Protein AF-A0A536RHK9-F1 (afdb_monomer_lite)

Structure (mmCIF, N/CA/C/O backbone):
data_AF-A0A536RHK9-F1
#
_entry.id   AF-A0A536RHK9-F1
#
loop_
_atom_site.group_PDB
_atom_site.id
_atom_site.type_symbol
_atom_site.label_atom_id
_atom_site.label_alt_id
_atom_site.label_comp_id
_atom_site.label_asym_id
_atom_site.label_entity_id
_atom_site.label_seq_id
_atom_site.pdbx_PDB_ins_code
_atom_site.Cartn_x
_atom_site.Cartn_y
_atom_site.Cartn_z
_atom_site.occupancy
_atom_site.B_iso_or_equiv
_atom_site.auth_seq_id
_atom_site.auth_comp_id
_atom_site.auth_asym_id
_atom_site.auth_atom_id
_atom_site.pdbx_PDB_model_num
ATOM 1 N N . LEU A 1 1 ? 9.162 -2.645 -9.902 1.00 78.38 1 LEU A N 1
ATOM 2 C CA . LEU A 1 1 ? 8.244 -3.346 -10.828 1.00 78.38 1 LEU A CA 1
ATOM 3 C C . LEU A 1 1 ? 8.492 -2.911 -12.262 1.00 78.38 1 LEU A C 1
ATOM 5 O O . LEU A 1 1 ? 9.000 -3.724 -13.013 1.00 78.38 1 LEU A O 1
ATOM 9 N N . SER A 1 2 ? 8.276 -1.640 -12.612 1.00 84.75 2 SER A N 1
ATOM 10 C CA . SER A 1 2 ? 8.467 -1.151 -13.989 1.00 84.75 2 SER A CA 1
ATOM 11 C C . SER A 1 2 ? 9.889 -1.328 -14.540 1.00 84.75 2 SER A C 1
ATOM 13 O O . SER A 1 2 ? 10.057 -1.467 -15.738 1.00 84.75 2 SER A O 1
ATOM 15 N N . SER A 1 3 ? 10.922 -1.362 -13.689 1.00 91.69 3 SER A N 1
ATOM 16 C CA . SER A 1 3 ? 12.295 -1.680 -14.114 1.00 91.69 3 SER A CA 1
ATOM 17 C C . SER A 1 3 ? 12.546 -3.173 -14.351 1.00 91.69 3 SER A C 1
ATOM 19 O O . SER A 1 3 ? 13.408 -3.522 -15.147 1.00 91.69 3 SER A O 1
ATOM 21 N N . ALA A 1 4 ? 11.825 -4.049 -13.647 1.00 96.31 4 ALA A N 1
ATOM 22 C CA . ALA A 1 4 ? 11.993 -5.500 -13.728 1.00 96.31 4 ALA A CA 1
ATOM 23 C C . ALA A 1 4 ? 11.092 -6.127 -14.806 1.00 96.31 4 ALA A C 1
ATOM 25 O O . ALA A 1 4 ? 11.498 -7.076 -15.464 1.00 96.31 4 ALA A O 1
ATOM 26 N N . HIS A 1 5 ? 9.893 -5.569 -14.993 1.00 95.31 5 HIS A N 1
ATOM 27 C CA . HIS A 1 5 ? 8.886 -5.990 -15.969 1.00 95.31 5 HIS A CA 1
ATOM 28 C C . HIS A 1 5 ? 8.283 -4.743 -16.640 1.00 95.31 5 HIS A C 1
ATOM 30 O O . HIS A 1 5 ? 7.192 -4.306 -16.264 1.00 95.31 5 HIS A O 1
ATOM 36 N N . PRO A 1 6 ? 9.023 -4.094 -17.558 1.00 94.69 6 PRO A N 1
ATOM 37 C CA . PRO A 1 6 ? 8.588 -2.851 -18.206 1.00 94.69 6 PRO A CA 1
ATOM 38 C C . PRO A 1 6 ? 7.406 -3.037 -19.168 1.00 94.69 6 PRO A C 1
ATOM 40 O O . PRO A 1 6 ? 6.745 -2.066 -19.522 1.00 94.69 6 PRO A O 1
ATOM 43 N N . ASP A 1 7 ? 7.152 -4.267 -19.599 1.00 96.56 7 ASP A N 1
ATOM 44 C CA . ASP A 1 7 ? 6.101 -4.664 -20.534 1.00 96.56 7 ASP A CA 1
ATOM 45 C C . ASP A 1 7 ? 4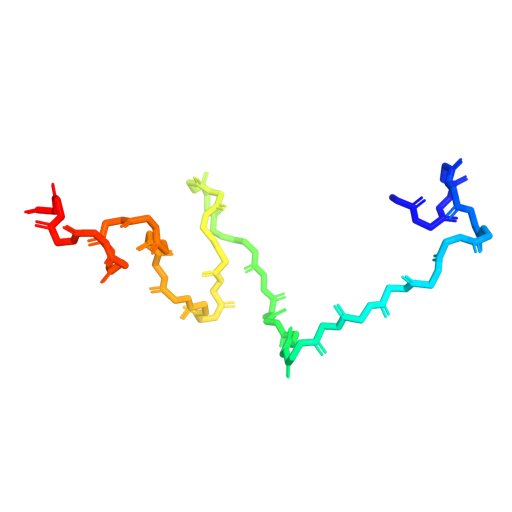.724 -4.842 -19.875 1.00 96.56 7 ASP A C 1
ATOM 47 O O . ASP A 1 7 ? 3.707 -4.888 -20.568 1.00 96.56 7 ASP A O 1
ATOM 51 N N . VAL A 1 8 ? 4.669 -4.910 -18.544 1.00 96.50 8 VAL A N 1
ATOM 52 C CA . VAL A 1 8 ? 3.423 -5.139 -17.810 1.00 96.50 8 VAL A CA 1
ATOM 53 C C . VAL A 1 8 ? 2.730 -3.803 -17.504 1.00 96.50 8 VAL A C 1
ATOM 55 O O . VAL A 1 8 ? 3.294 -2.978 -16.777 1.00 96.50 8 VAL A O 1
ATOM 58 N N . PRO A 1 9 ? 1.495 -3.570 -17.992 1.00 94.75 9 PRO A N 1
ATOM 59 C CA . PRO A 1 9 ? 0.745 -2.366 -17.658 1.00 94.75 9 PRO A CA 1
ATOM 60 C C . PRO A 1 9 ? 0.278 -2.403 -16.197 1.00 94.75 9 PRO A C 1
ATOM 62 O O . PRO A 1 9 ? -0.248 -3.406 -15.715 1.00 94.75 9 PRO A O 1
ATOM 65 N N . ILE A 1 10 ? 0.452 -1.287 -15.487 1.00 94.75 10 ILE A N 1
ATOM 66 C CA . ILE A 1 10 ? 0.040 -1.134 -14.087 1.00 94.75 10 ILE A CA 1
ATOM 67 C C . ILE A 1 10 ? -1.228 -0.285 -14.039 1.00 94.75 10 ILE A C 1
ATOM 69 O O . ILE A 1 10 ? -1.235 0.860 -14.489 1.00 94.75 10 ILE A O 1
ATOM 73 N N . HIS A 1 11 ? -2.280 -0.833 -13.437 1.00 95.62 11 HIS A N 1
ATOM 74 C CA . HIS A 1 11 ? -3.527 -0.125 -13.177 1.00 95.62 11 HIS A CA 1
ATOM 75 C C . HIS A 1 11 ? -3.729 -0.001 -11.669 1.00 95.62 11 HIS A C 1
ATOM 77 O O . HIS A 1 11 ? -3.683 -0.998 -10.951 1.00 95.62 11 HIS A O 1
ATOM 83 N N . VAL A 1 12 ? -3.953 1.221 -11.191 1.00 95.19 12 VAL A N 1
ATOM 84 C CA . VAL A 1 12 ? -4.193 1.519 -9.774 1.00 95.19 12 VAL A CA 1
ATOM 85 C C . VAL A 1 12 ? -5.372 2.474 -9.646 1.00 95.19 12 VAL A C 1
ATOM 87 O O . VAL A 1 12 ? -5.533 3.373 -10.468 1.00 95.19 12 VAL A O 1
ATOM 90 N N . ALA A 1 13 ? -6.208 2.268 -8.629 1.00 97.00 13 ALA A N 1
ATOM 91 C CA . ALA A 1 13 ? -7.370 3.122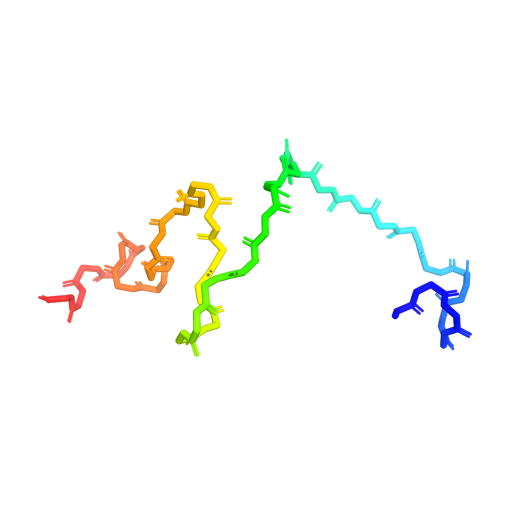 -8.383 1.00 97.00 13 ALA A CA 1
ATOM 92 C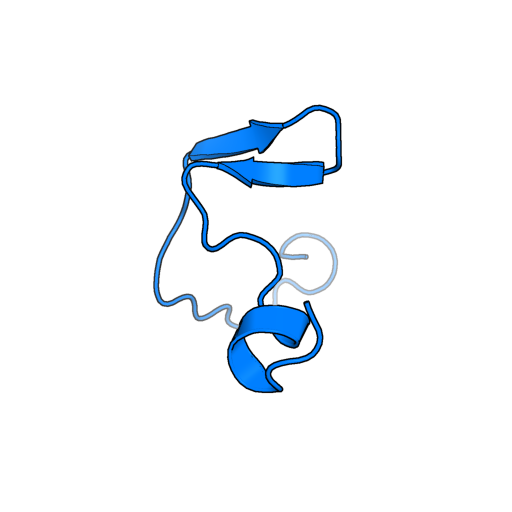 C . ALA A 1 13 ? -6.993 4.452 -7.705 1.00 97.00 13 ALA A C 1
ATOM 94 O O . ALA A 1 13 ? -7.646 5.465 -7.938 1.00 97.00 13 ALA A O 1
ATOM 95 N N . ALA A 1 14 ? -5.943 4.448 -6.880 1.00 96.12 14 ALA A N 1
ATOM 96 C CA . ALA A 1 14 ? -5.431 5.616 -6.173 1.00 96.12 14 ALA A CA 1
ATOM 97 C C . ALA A 1 14 ? -3.916 5.491 -5.948 1.00 96.12 14 ALA A C 1
ATOM 99 O O . ALA A 1 14 ? -3.379 4.382 -5.888 1.00 96.12 14 ALA A O 1
ATOM 100 N N . LEU A 1 15 ? -3.247 6.638 -5.833 1.00 96.62 15 LEU A N 1
ATOM 101 C CA . LEU A 1 15 ? -1.849 6.762 -5.425 1.00 96.62 15 LEU A CA 1
ATOM 102 C C . LEU A 1 15 ? -1.800 7.549 -4.114 1.00 96.62 15 LEU A C 1
ATOM 104 O O . LEU A 1 15 ? -2.296 8.673 -4.054 1.00 96.62 15 LEU A O 1
ATOM 108 N N . ASP A 1 16 ? -1.197 6.958 -3.090 1.00 97.12 16 ASP A N 1
ATOM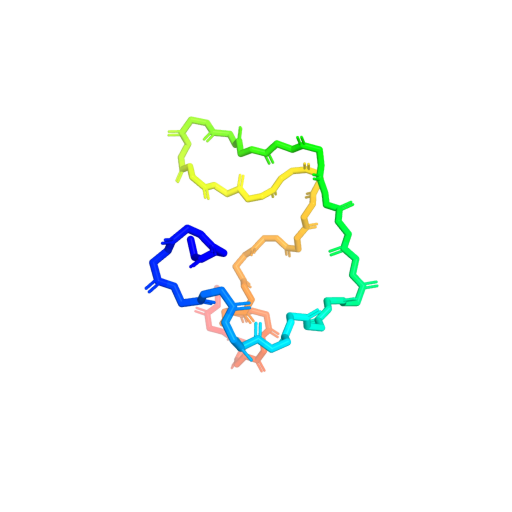 109 C CA . ASP A 1 16 ? -0.997 7.563 -1.772 1.00 97.12 16 ASP A CA 1
ATOM 110 C C . ASP A 1 16 ? 0.419 8.145 -1.626 1.00 97.12 16 ASP A C 1
ATOM 112 O O . ASP A 1 16 ? 1.323 7.853 -2.410 1.00 97.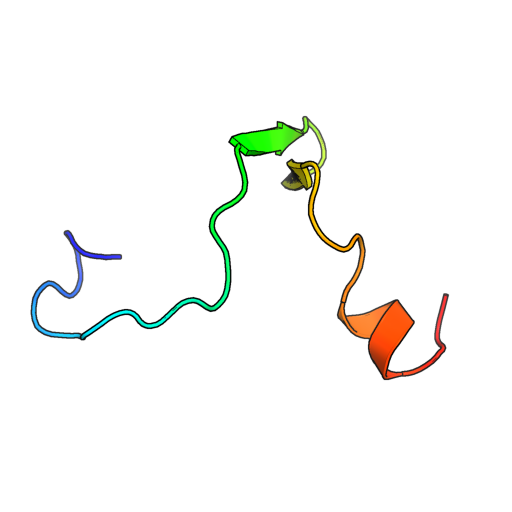12 16 ASP A O 1
ATOM 116 N N . GLU A 1 17 ? 0.623 8.973 -0.602 1.00 97.62 17 GLU A N 1
ATOM 117 C CA . GLU A 1 17 ? 1.823 9.806 -0.466 1.00 97.62 17 GLU A CA 1
ATOM 118 C C . GLU A 1 17 ? 3.082 9.018 -0.097 1.00 97.62 17 GLU A C 1
ATOM 120 O O . GLU A 1 17 ? 4.167 9.296 -0.612 1.00 97.62 17 GLU A O 1
ATOM 125 N N . ARG A 1 18 ? 2.974 8.100 0.871 1.00 97.38 18 ARG A N 1
ATOM 126 C CA . ARG A 1 18 ? 4.144 7.442 1.471 1.00 97.38 18 ARG A CA 1
ATOM 127 C C . ARG A 1 18 ? 3.792 6.159 2.207 1.00 97.38 18 ARG A C 1
ATOM 129 O O . ARG A 1 18 ? 2.629 5.860 2.457 1.00 97.38 18 ARG A O 1
ATOM 136 N N . LEU A 1 19 ? 4.836 5.457 2.636 1.00 98.12 19 LEU A N 1
ATOM 137 C CA . LEU A 1 19 ? 4.749 4.456 3.692 1.00 98.12 19 LEU A CA 1
ATOM 138 C C . LEU A 1 19 ? 5.132 5.076 5.043 1.00 98.12 19 LEU A C 1
ATOM 140 O O . LEU A 1 19 ? 5.949 5.998 5.097 1.00 98.12 19 LEU A O 1
ATOM 144 N N . ASN A 1 20 ? 4.562 4.566 6.134 1.00 96.75 20 ASN A N 1
ATOM 145 C CA . ASN A 1 20 ? 5.069 4.822 7.484 1.00 96.75 20 ASN A CA 1
ATOM 146 C C . ASN A 1 20 ? 6.163 3.811 7.883 1.00 96.75 20 ASN A C 1
ATOM 148 O O . ASN A 1 20 ? 6.471 2.882 7.141 1.00 96.75 20 ASN A O 1
ATOM 152 N N . GLU A 1 21 ? 6.729 3.965 9.082 1.00 98.12 21 GLU A N 1
ATOM 153 C CA . GLU A 1 21 ? 7.818 3.114 9.602 1.00 98.12 21 GLU A CA 1
ATOM 154 C C . GLU A 1 21 ? 7.448 1.629 9.731 1.00 98.12 21 GLU A C 1
ATOM 156 O O . GLU A 1 21 ? 8.321 0.766 9.731 1.00 98.12 21 GLU A O 1
ATOM 161 N N . LYS A 1 22 ? 6.151 1.321 9.824 1.00 97.12 22 LYS A N 1
ATOM 162 C CA . LYS A 1 22 ? 5.630 -0.049 9.896 1.00 97.12 22 LYS A CA 1
ATOM 163 C C . LYS A 1 22 ? 5.296 -0.628 8.516 1.00 97.12 22 LYS A C 1
ATOM 165 O O . LYS A 1 22 ? 4.820 -1.754 8.442 1.00 97.12 22 LYS A O 1
ATOM 170 N N . GLY A 1 23 ? 5.512 0.129 7.439 1.00 97.19 23 GLY A N 1
ATOM 171 C CA . GLY A 1 23 ? 5.230 -0.298 6.070 1.00 97.19 23 GLY A CA 1
ATOM 172 C C . GLY A 1 23 ? 3.773 -0.141 5.627 1.00 97.19 23 GLY A C 1
ATOM 173 O O . GLY A 1 23 ? 3.429 -0.617 4.549 1.00 97.19 23 GLY A O 1
ATOM 174 N N . TYR A 1 24 ? 2.917 0.539 6.398 1.00 97.56 24 TYR A N 1
ATOM 175 C CA . TYR A 1 24 ? 1.562 0.862 5.936 1.00 97.56 24 TYR A CA 1
ATOM 176 C C . TYR A 1 24 ? 1.580 2.058 4.991 1.00 97.56 24 TYR A C 1
ATOM 178 O O . TYR A 1 24 ? 2.288 3.035 5.237 1.00 97.56 24 TYR A O 1
ATOM 186 N N . ILE A 1 25 ? 0.745 1.999 3.957 1.00 98.12 25 ILE A N 1
ATOM 187 C CA . ILE A 1 25 ? 0.465 3.117 3.055 1.00 98.12 25 ILE A CA 1
ATOM 188 C C . ILE A 1 25 ? -0.289 4.216 3.821 1.00 98.12 25 ILE A C 1
ATOM 190 O O . ILE A 1 25 ? -1.207 3.910 4.580 1.00 98.12 25 ILE A O 1
ATOM 194 N N . VAL A 1 26 ? 0.107 5.480 3.635 1.00 96.69 26 VAL A N 1
ATOM 195 C CA . VAL A 1 26 ? -0.465 6.664 4.298 1.00 96.69 26 VAL A CA 1
ATOM 196 C C . VAL A 1 26 ? -0.832 7.733 3.252 1.00 96.69 26 VAL A C 1
ATOM 198 O O . VAL A 1 26 ? 0.045 8.102 2.464 1.00 96.69 26 VAL A O 1
ATOM 201 N N . PRO A 1 27 ? -2.069 8.280 3.264 1.00 96.00 27 PRO A N 1
ATOM 202 C CA . PRO A 1 27 ? -3.150 8.010 4.224 1.00 96.00 27 PRO A CA 1
ATOM 203 C C . PRO A 1 27 ? -3.695 6.572 4.171 1.00 96.00 27 PRO A C 1
ATOM 205 O O . PRO A 1 27 ? -3.950 6.016 5.237 1.00 96.00 27 PRO A O 1
ATOM 208 N N . GLY A 1 28 ? -3.752 5.950 2.987 1.00 95.12 28 GLY A N 1
ATOM 209 C CA . GLY A 1 28 ? -4.022 4.520 2.803 1.00 95.12 28 GLY A CA 1
ATOM 210 C C . GLY A 1 28 ? -5.339 4.003 3.401 1.00 95.12 28 GLY A C 1
ATOM 211 O O . GLY A 1 28 ? -6.207 4.756 3.840 1.00 95.12 28 GLY A O 1
ATOM 212 N N . LEU A 1 29 ? -5.511 2.675 3.391 1.00 95.38 29 LEU A N 1
ATOM 213 C CA . LEU A 1 29 ? -6.748 2.007 3.830 1.00 95.38 29 LEU A CA 1
ATOM 214 C C . LEU A 1 29 ? -6.605 1.249 5.167 1.00 95.38 29 LEU A C 1
ATOM 216 O O . LEU A 1 29 ? -7.602 0.762 5.701 1.00 95.38 29 LEU A O 1
ATOM 220 N N . GLY A 1 30 ? -5.396 1.160 5.728 1.00 94.31 30 GLY A N 1
ATOM 221 C CA . GLY A 1 30 ? -5.086 0.242 6.830 1.00 94.31 30 GLY A CA 1
ATOM 222 C C . GLY A 1 30 ? -4.913 -1.199 6.338 1.00 94.31 30 GLY A C 1
ATOM 223 O O . GLY A 1 30 ? -4.515 -1.409 5.192 1.00 94.31 30 GLY A O 1
ATOM 224 N N . ASP A 1 31 ? -5.203 -2.186 7.188 1.00 96.44 31 ASP A N 1
ATOM 225 C CA . ASP A 1 31 ? -5.164 -3.597 6.787 1.00 96.44 31 ASP A CA 1
ATOM 226 C C . ASP A 1 31 ? -6.374 -3.934 5.901 1.00 96.44 31 ASP A C 1
ATOM 228 O O . ASP A 1 31 ? -7.526 -3.937 6.341 1.00 96.44 31 ASP A O 1
ATOM 232 N N . ALA A 1 32 ? -6.118 -4.166 4.614 1.00 95.12 32 ALA A N 1
ATOM 233 C CA . ALA A 1 32 ? -7.170 -4.471 3.654 1.00 95.12 32 ALA A CA 1
ATOM 234 C C . ALA A 1 32 ? -7.808 -5.848 3.900 1.00 95.12 32 ALA A C 1
ATOM 236 O O . ALA A 1 32 ? -9.003 -6.003 3.649 1.00 95.12 32 ALA A O 1
ATOM 237 N N . GLY A 1 33 ? -7.038 -6.821 4.398 1.00 95.38 33 GLY A N 1
ATOM 238 C CA . GLY A 1 33 ? -7.521 -8.168 4.687 1.00 95.38 33 GLY A CA 1
ATOM 239 C C . GLY A 1 33 ? -8.496 -8.156 5.855 1.00 95.38 33 GLY A C 1
ATOM 240 O O . GLY A 1 33 ? -9.639 -8.588 5.697 1.00 95.38 33 GLY A O 1
ATOM 241 N N . ASP A 1 34 ? -8.104 -7.556 6.979 1.00 96.44 34 ASP A N 1
ATOM 242 C 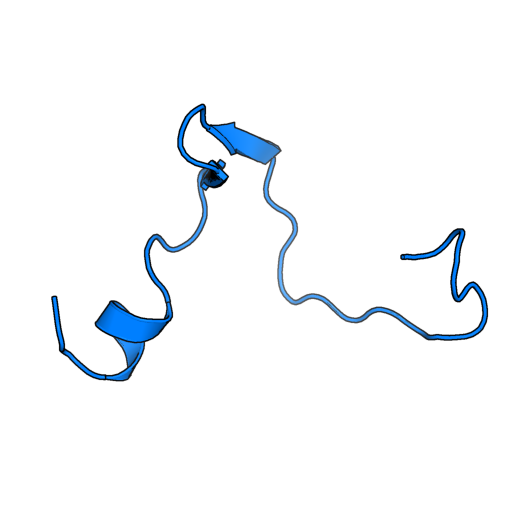CA . ASP A 1 34 ? -8.973 -7.466 8.159 1.00 96.44 34 ASP A CA 1
ATOM 243 C C . ASP A 1 34 ? -10.267 -6.715 7.861 1.00 96.44 34 ASP A C 1
ATOM 245 O O . ASP A 1 34 ? -11.345 -7.114 8.301 1.00 96.44 34 ASP A O 1
ATOM 249 N N . ARG A 1 35 ? -10.192 -5.657 7.046 1.00 94.00 35 ARG A N 1
ATOM 250 C CA . ARG A 1 35 ? -11.379 -4.908 6.618 1.00 94.00 35 ARG A CA 1
ATOM 251 C C . ARG A 1 35 ? -12.280 -5.697 5.676 1.00 94.00 35 ARG A C 1
ATOM 253 O O . ARG A 1 35 ? -13.494 -5.520 5.728 1.00 94.00 35 ARG A O 1
ATOM 260 N N . GLN A 1 36 ? -11.706 -6.515 4.796 1.00 96.31 36 GLN A N 1
ATOM 261 C CA . GLN A 1 36 ? -12.473 -7.301 3.831 1.00 96.31 36 GLN A CA 1
ATOM 262 C C . GLN A 1 36 ? -13.142 -8.515 4.482 1.00 96.31 36 GLN A C 1
ATOM 264 O O . GLN A 1 36 ? -14.268 -8.852 4.116 1.00 96.31 36 GLN A O 1
ATOM 269 N N . PHE A 1 37 ? -12.464 -9.161 5.432 1.00 96.56 37 PHE A N 1
ATOM 270 C CA . PHE A 1 37 ? -12.908 -10.423 6.031 1.00 96.56 37 PHE A CA 1
ATOM 271 C C . PHE A 1 37 ? -13.436 -10.282 7.463 1.00 96.56 37 PHE A C 1
ATOM 273 O O . PHE A 1 37 ? -13.992 -11.240 7.995 1.00 96.56 37 PHE A O 1
ATOM 280 N N . GLY A 1 38 ? -13.326 -9.097 8.070 1.00 93.25 38 GLY A N 1
ATOM 281 C CA . GLY A 1 38 ? -13.843 -8.817 9.410 1.00 93.25 38 GLY A CA 1
ATOM 282 C C . GLY A 1 38 ? -13.073 -9.537 10.516 1.00 93.25 38 GLY A C 1
ATOM 283 O O . GLY A 1 38 ? -13.690 -10.030 11.456 1.00 93.25 38 GLY A O 1
ATOM 284 N N . THR A 1 39 ? -11.751 -9.640 10.382 1.00 91.12 39 THR A N 1
ATOM 285 C CA . THR A 1 39 ? -10.880 -10.442 11.264 1.00 91.12 39 THR A CA 1
ATOM 286 C C . THR A 1 39 ? -10.044 -9.631 12.256 1.00 91.12 39 THR A C 1
ATOM 288 O O . THR A 1 39 ? -9.241 -10.222 12.976 1.00 91.12 39 THR A O 1
ATOM 291 N N . GLY A 1 40 ? -10.230 -8.307 12.282 1.00 76.06 40 GLY A N 1
ATOM 292 C CA . GLY A 1 40 ? -9.524 -7.384 13.181 1.00 76.06 40 GLY A CA 1
ATOM 293 C C . GLY A 1 40 ? -10.008 -7.386 14.627 1.00 76.06 40 GLY A C 1
ATOM 294 O O . GLY A 1 40 ? -11.117 -7.900 14.900 1.00 76.06 40 GLY A O 1
#

pLDDT: mean 94.69, std 4.63, range [76.06, 98.12]

Foldseek 3Di:
DCVVCVPDDDDDPDDADDADPVRAGPVHDPDPVCVVPVPD

Secondary structure (DSSP, 8-state):
-TTT-TTS----S---SEE-TTS-EESS-S-HHHHHHT--

Sequence (40 aa):
LSSAHPDVPIHVAALDERLNEKGYIVPGLGDAGDRQFGTG

Radius of gyration: 13.43 Å; chains: 1; bounding box: 26×20×34 Å